Protein AF-A0A8B9VP20-F1 (afdb_monomer_lite)

Sequence (147 aa):
MALFEQMRANVGKLLRGIDRYRRGGANLAVLKLYQFNPAFFQTGVTAQILLKALTNLPHTDFTLCKCMIDQAHQEERPIRQILYLGELLETCHFQAFWQALDENMELLDGIAGFEDSVRKFICHVVGITYQHIDRWLLAEMLGDLSG

Organism: NCBI:txid75864

Secondary structure (DSSP, 8-state):
-HHHHHHHHHHHHHHHHHTT---THHHHHHHHHHHH-GGG--HHHHHHHHHHHHTTTTSTHHHHHHHTS-HHHHSSTTHHHHHHHHHHHHTT-HHHHHHHHHHTGGGGTT-TTHHHHHHHHHHHHHHHH-SS--HHHHHHHTT----

pLDDT: mean 75.6, std 15.04, range [38.0, 91.19]

InterPro domains:
  IPR000717 Proteasome component (PCI) domain [PS50250] (22-147)
  IPR009374 Eukaryotic translation initiation factor 3 subunit K [PTHR13022] (26-146)
  IPR016020 Translation initiation factor 3, subunit 12, N-terminal, eukaryotic [G3DSA:1.25.40.250] (23-101)
  IPR016024 Armadillo-type fold [SSF48371] (3-110)
  IPR033464 CSN8/PSMD8/EIF3K [PF10075] (43-143)
  IPR036388 Winged helix-like DNA-binding domain superfamily [G3DSA:1.10.10.10] (103-147)
  IPR036390 Winged helix DNA-binding domain superfamily [SSF46785] (113-145)

Foldseek 3Di:
DVVVVVVVVVVVVVVVCVVVPPDLPSLLVVLQVCLVPVVPDDLLSLLVSLLVVLLVPPDPSNVSSVVSDDPVSCPDPPNVLSNVLSVCLVVLVQLVSLVSCVVVVVSCVPPPCSLVSSLVNNCVVCVVVDPDDDPQVNCSSSNNPPD

Structure (mmCIF, N/CA/C/O backbone):
data_AF-A0A8B9VP20-F1
#
_entry.id   AF-A0A8B9VP20-F1
#
loop_
_atom_site.group_PDB
_atom_site.id
_atom_site.type_symbol
_atom_site.label_atom_id
_atom_site.label_alt_id
_atom_site.label_comp_id
_atom_site.label_asym_id
_atom_site.label_entity_id
_atom_site.label_seq_id
_atom_site.pdbx_PDB_ins_code
_atom_site.Cartn_x
_atom_site.Cartn_y
_atom_site.Cartn_z
_atom_site.occupancy
_atom_site.B_iso_or_equiv
_atom_site.auth_seq_id
_atom_site.auth_comp_id
_atom_site.auth_asym_id
_atom_site.auth_atom_id
_atom_site.pdbx_PDB_model_num
ATOM 1 N N . MET A 1 1 ? 19.353 -12.431 -26.283 1.00 45.34 1 MET A N 1
ATOM 2 C CA . MET A 1 1 ? 17.881 -12.339 -26.426 1.00 45.34 1 MET A CA 1
ATOM 3 C C . MET A 1 1 ? 17.133 -13.519 -25.792 1.00 45.34 1 MET A C 1
ATOM 5 O O . MET A 1 1 ? 16.202 -13.255 -25.050 1.00 45.34 1 MET A O 1
ATOM 9 N N . ALA A 1 2 ? 17.561 -14.781 -25.950 1.00 44.16 2 ALA A N 1
ATOM 10 C CA . ALA A 1 2 ? 16.848 -15.943 -25.380 1.00 44.16 2 ALA A CA 1
ATOM 11 C C . ALA A 1 2 ? 16.753 -15.981 -23.834 1.00 44.16 2 ALA A C 1
ATOM 13 O O . ALA A 1 2 ? 15.694 -16.267 -23.288 1.00 44.16 2 ALA A O 1
ATOM 14 N N . LEU A 1 3 ? 17.820 -15.622 -23.106 1.00 46.34 3 LEU A N 1
ATOM 15 C CA . LEU A 1 3 ? 17.821 -15.615 -21.629 1.00 46.34 3 LEU A CA 1
ATOM 16 C C . LEU A 1 3 ? 16.833 -14.590 -21.028 1.00 46.34 3 LEU A C 1
ATOM 18 O O . LEU A 1 3 ? 16.297 -14.796 -19.943 1.00 46.34 3 LEU A O 1
ATOM 22 N N . PHE A 1 4 ? 16.574 -13.501 -21.755 1.00 48.25 4 PHE A N 1
ATOM 23 C CA . PHE A 1 4 ? 15.702 -12.397 -21.352 1.00 48.25 4 PHE A CA 1
ATOM 24 C C . PHE A 1 4 ? 14.218 -12.771 -21.445 1.00 48.25 4 PHE A C 1
ATOM 26 O O . PHE A 1 4 ? 13.467 -12.548 -20.496 1.00 48.25 4 PHE A O 1
ATOM 33 N N . GLU A 1 5 ? 13.802 -13.418 -22.537 1.00 47.78 5 GLU A N 1
ATOM 34 C CA . GLU A 1 5 ? 12.459 -14.000 -22.624 1.00 47.78 5 GLU A CA 1
ATOM 35 C C . GLU A 1 5 ? 12.287 -15.147 -21.634 1.00 47.78 5 GLU A C 1
ATOM 37 O O . GLU A 1 5 ? 11.228 -15.259 -21.025 1.00 47.78 5 GLU A O 1
ATOM 42 N N . GLN A 1 6 ? 13.339 -15.936 -21.387 1.00 48.22 6 GLN A N 1
ATOM 43 C CA . GLN A 1 6 ? 13.322 -16.980 -20.365 1.00 48.22 6 GLN A CA 1
ATOM 44 C C . GLN A 1 6 ? 13.105 -16.391 -18.964 1.00 48.22 6 GLN A C 1
ATOM 46 O O . GLN A 1 6 ? 12.278 -16.904 -18.220 1.00 48.22 6 GLN A O 1
ATOM 51 N N . MET A 1 7 ? 13.798 -15.304 -18.601 1.00 49.09 7 MET A N 1
ATOM 52 C CA . MET A 1 7 ? 13.618 -14.620 -17.315 1.00 49.09 7 MET A CA 1
ATOM 53 C C . MET A 1 7 ? 12.253 -13.949 -17.211 1.00 49.09 7 MET A C 1
ATOM 55 O O . MET A 1 7 ? 11.595 -14.117 -16.195 1.00 49.09 7 MET A O 1
ATOM 59 N N . ARG A 1 8 ? 11.773 -13.261 -18.252 1.00 53.16 8 ARG A N 1
ATOM 60 C CA . ARG A 1 8 ? 10.430 -12.658 -18.262 1.00 53.16 8 ARG A CA 1
ATOM 61 C C . ARG A 1 8 ? 9.331 -13.719 -18.193 1.00 53.16 8 ARG A C 1
ATOM 63 O O . ARG A 1 8 ? 8.368 -13.555 -17.449 1.00 53.16 8 ARG A O 1
ATOM 70 N N . ALA A 1 9 ? 9.485 -14.828 -18.913 1.00 52.34 9 ALA A N 1
ATOM 71 C CA . ALA A 1 9 ? 8.580 -15.969 -18.852 1.00 52.34 9 ALA A CA 1
ATOM 72 C C . ALA A 1 9 ? 8.663 -16.677 -17.496 1.00 52.34 9 ALA A C 1
ATOM 74 O O . ALA A 1 9 ? 7.633 -17.107 -16.986 1.00 52.34 9 ALA A O 1
ATOM 75 N N . ASN A 1 10 ? 9.848 -16.756 -16.887 1.00 48.91 10 ASN A N 1
ATOM 76 C CA . ASN A 1 10 ? 10.036 -17.326 -15.558 1.00 48.91 10 ASN A CA 1
ATOM 77 C C . ASN A 1 10 ? 9.475 -16.416 -14.472 1.00 48.91 10 ASN A C 1
ATOM 79 O O . ASN A 1 10 ? 8.809 -16.941 -13.602 1.00 48.91 10 ASN A O 1
ATOM 83 N N . VAL A 1 11 ? 9.644 -15.093 -14.547 1.00 56.34 11 VAL A N 1
ATOM 84 C CA . VAL A 1 11 ? 9.025 -14.111 -13.640 1.00 56.34 11 VAL A CA 1
ATOM 85 C C . VAL A 1 11 ? 7.512 -14.110 -13.828 1.00 56.34 11 VAL A C 1
ATOM 87 O O . VAL A 1 11 ? 6.792 -14.195 -12.849 1.00 56.34 11 VAL A O 1
ATOM 90 N N . GLY A 1 12 ? 7.003 -14.138 -15.061 1.00 51.50 12 GLY A N 1
ATOM 91 C CA . GLY A 1 12 ? 5.567 -14.264 -15.333 1.00 51.50 12 GLY A CA 1
ATOM 92 C C . GLY A 1 12 ? 4.975 -15.621 -14.925 1.00 51.50 12 GLY A C 1
ATOM 93 O O . GLY A 1 12 ? 3.792 -15.703 -14.602 1.00 51.50 12 GLY A O 1
ATOM 94 N N . LYS A 1 13 ? 5.770 -16.700 -14.923 1.00 51.72 13 LYS A N 1
ATOM 95 C CA . LYS A 1 13 ? 5.408 -18.008 -14.344 1.00 51.72 13 LYS A CA 1
ATOM 96 C C . LYS A 1 13 ? 5.554 -18.021 -12.824 1.00 51.72 13 LYS A C 1
ATOM 98 O O . LYS A 1 13 ? 4.768 -18.697 -12.174 1.00 51.72 13 LYS A O 1
ATOM 103 N N . LEU A 1 14 ? 6.502 -17.269 -12.264 1.00 49.09 14 LEU A N 1
ATOM 104 C CA . LEU A 1 14 ? 6.671 -17.075 -10.827 1.00 49.09 14 LEU A CA 1
ATOM 105 C C . LEU A 1 14 ? 5.472 -16.297 -10.304 1.00 49.09 14 LEU A C 1
ATOM 107 O O . LEU A 1 14 ? 4.791 -16.809 -9.444 1.00 49.09 14 LEU A O 1
ATOM 111 N N . LEU A 1 15 ? 5.127 -15.150 -10.892 1.00 50.66 15 LEU A N 1
ATOM 112 C CA . LEU A 1 15 ? 3.960 -14.332 -10.546 1.00 50.66 15 LEU A CA 1
ATOM 113 C C . LEU A 1 15 ? 2.653 -15.133 -10.654 1.00 50.66 15 LEU A C 1
ATOM 115 O O . LEU A 1 15 ? 1.888 -15.166 -9.695 1.00 50.66 15 LEU A O 1
ATOM 119 N N . ARG A 1 16 ? 2.455 -15.889 -11.747 1.00 47.97 16 ARG A N 1
ATOM 120 C CA . ARG A 1 16 ? 1.307 -16.812 -11.889 1.00 47.97 16 ARG A CA 1
ATOM 121 C C . ARG A 1 16 ? 1.351 -18.016 -10.938 1.00 47.97 16 ARG A C 1
ATOM 123 O O . ARG A 1 16 ? 0.317 -18.588 -10.615 1.00 47.97 16 ARG A O 1
ATOM 130 N N . GLY A 1 17 ? 2.535 -18.425 -10.489 1.00 43.00 17 GLY A N 1
ATOM 131 C CA . GLY A 1 17 ? 2.728 -19.449 -9.460 1.00 43.00 17 GLY A CA 1
ATOM 132 C C . GLY A 1 17 ? 2.588 -18.911 -8.031 1.00 43.00 17 GLY A C 1
ATOM 133 O O . GLY A 1 17 ? 2.222 -19.661 -7.131 1.00 43.00 17 GLY A O 1
ATOM 134 N N . ILE A 1 18 ? 2.825 -17.615 -7.822 1.00 43.09 18 ILE A N 1
ATOM 135 C CA . ILE A 1 18 ? 2.790 -16.902 -6.538 1.00 43.09 18 ILE A CA 1
ATOM 136 C C . ILE A 1 18 ? 1.346 -16.653 -6.088 1.00 43.09 18 ILE A C 1
ATOM 138 O O . ILE A 1 18 ? 1.112 -16.555 -4.886 1.00 43.09 18 ILE A O 1
ATOM 142 N N . ASP A 1 19 ? 0.356 -16.682 -6.985 1.00 44.88 19 ASP A N 1
ATOM 143 C CA . ASP A 1 19 ? -1.054 -16.830 -6.577 1.00 44.88 19 ASP A CA 1
ATOM 144 C C . ASP A 1 19 ? -1.325 -18.138 -5.820 1.00 44.88 19 ASP A C 1
ATOM 146 O O . ASP A 1 19 ? -2.309 -18.236 -5.093 1.00 44.88 19 ASP A O 1
ATOM 150 N N . ARG A 1 20 ? -0.418 -19.124 -5.900 1.00 43.44 20 ARG A N 1
ATOM 151 C CA . ARG A 1 20 ? -0.477 -20.358 -5.102 1.00 43.44 20 ARG A CA 1
ATOM 152 C C . ARG A 1 20 ? 0.510 -20.417 -3.937 1.00 43.44 20 ARG A C 1
ATOM 154 O O . ARG A 1 20 ? 0.402 -21.331 -3.124 1.00 43.44 20 ARG A O 1
ATOM 161 N N . TYR A 1 21 ? 1.452 -19.479 -3.809 1.00 38.00 21 TYR A N 1
ATOM 162 C CA . TYR A 1 21 ? 2.424 -19.512 -2.713 1.00 38.00 21 TYR A CA 1
ATOM 163 C C . TYR A 1 21 ? 2.795 -18.114 -2.212 1.00 38.00 21 TYR A C 1
ATOM 165 O O . TYR A 1 21 ? 3.703 -17.442 -2.696 1.00 38.00 21 TYR A O 1
ATOM 173 N N . ARG A 1 22 ? 2.070 -17.730 -1.164 1.00 46.34 22 ARG A N 1
ATOM 174 C CA . ARG A 1 22 ? 2.300 -16.651 -0.200 1.00 46.34 22 ARG A CA 1
ATOM 175 C C . ARG A 1 22 ? 3.713 -16.714 0.416 1.00 46.34 22 ARG A C 1
ATOM 177 O O . ARG A 1 22 ? 3.867 -17.132 1.559 1.00 46.34 22 ARG A O 1
ATOM 184 N N . ARG A 1 23 ? 4.777 -16.351 -0.309 1.00 47.53 23 ARG A N 1
ATOM 185 C CA . ARG A 1 23 ? 6.100 -16.084 0.300 1.00 47.53 23 ARG A CA 1
ATOM 186 C C . ARG A 1 23 ? 6.759 -14.853 -0.315 1.00 47.53 23 ARG A C 1
ATOM 188 O O . ARG A 1 23 ? 7.239 -14.904 -1.444 1.00 47.53 23 ARG A O 1
ATOM 195 N N . GLY A 1 24 ? 6.869 -13.790 0.486 1.00 51.22 24 GLY A N 1
ATOM 196 C CA . GLY A 1 24 ? 7.507 -12.509 0.146 1.00 51.22 24 GLY A CA 1
ATOM 197 C C . GLY A 1 24 ? 8.963 -12.593 -0.343 1.00 51.22 24 GLY A C 1
ATOM 198 O O . GLY A 1 24 ? 9.457 -11.653 -0.959 1.00 51.22 24 GLY A O 1
ATOM 199 N N . GLY A 1 25 ? 9.644 -13.736 -0.185 1.00 54.94 25 GLY A N 1
ATOM 200 C CA . GLY A 1 25 ? 11.022 -13.926 -0.656 1.00 54.94 25 GLY A CA 1
ATOM 201 C C . GLY A 1 25 ? 11.206 -13.827 -2.178 1.00 54.94 25 GLY A C 1
ATOM 202 O O . GLY A 1 25 ? 12.251 -13.369 -2.634 1.00 54.94 25 GLY A O 1
ATOM 203 N N . ALA A 1 26 ? 10.199 -14.203 -2.974 1.00 62.03 26 ALA A N 1
ATOM 204 C CA . ALA A 1 26 ? 10.276 -14.098 -4.435 1.00 62.03 26 ALA A CA 1
ATOM 205 C C . ALA A 1 26 ? 10.193 -12.639 -4.918 1.00 62.03 26 ALA A C 1
ATOM 207 O O . ALA A 1 26 ? 10.918 -12.241 -5.828 1.00 62.03 26 ALA A O 1
ATOM 208 N N . ASN A 1 27 ? 9.361 -11.832 -4.261 1.00 68.06 27 ASN A N 1
ATOM 209 C CA . ASN A 1 27 ? 9.164 -10.422 -4.589 1.00 68.06 27 ASN A CA 1
ATOM 210 C C . ASN A 1 27 ? 10.426 -9.597 -4.295 1.00 68.06 27 ASN A C 1
ATOM 212 O O . ASN A 1 27 ? 10.868 -8.806 -5.126 1.00 68.06 27 ASN A O 1
ATOM 216 N N . LEU A 1 28 ? 11.066 -9.857 -3.151 1.00 67.88 28 LEU A N 1
ATOM 217 C CA . LEU A 1 28 ? 12.323 -9.207 -2.774 1.00 67.88 28 LEU A CA 1
ATOM 218 C C . LEU A 1 28 ? 13.479 -9.565 -3.719 1.00 67.88 28 LEU A C 1
ATOM 220 O O . LEU A 1 28 ? 14.340 -8.726 -3.977 1.00 67.88 28 LEU A O 1
ATOM 224 N N . ALA A 1 29 ? 13.505 -10.785 -4.265 1.00 70.00 29 ALA A N 1
ATOM 225 C CA . ALA A 1 29 ? 14.516 -11.182 -5.244 1.00 70.00 29 ALA A CA 1
ATOM 226 C C . ALA A 1 29 ? 14.384 -10.401 -6.563 1.00 70.00 29 ALA A C 1
ATOM 228 O O . ALA A 1 29 ? 15.397 -10.006 -7.139 1.00 70.00 29 ALA A O 1
ATOM 229 N N . VAL A 1 30 ? 13.153 -10.134 -7.015 1.00 72.19 30 VAL A N 1
ATOM 230 C CA . VAL A 1 30 ? 12.894 -9.318 -8.215 1.00 72.19 30 VAL A CA 1
ATOM 231 C C . VAL A 1 30 ? 13.347 -7.873 -8.000 1.00 72.19 30 VAL A C 1
ATOM 233 O O . VAL A 1 30 ? 14.074 -7.339 -8.833 1.00 72.19 30 VAL A O 1
ATOM 236 N N . LEU A 1 31 ? 13.008 -7.268 -6.857 1.00 74.00 31 LEU A N 1
ATOM 237 C CA . LEU A 1 31 ? 13.448 -5.904 -6.536 1.00 74.00 31 LEU A CA 1
ATOM 238 C C . LEU A 1 31 ? 14.977 -5.808 -6.412 1.00 74.00 31 LEU A C 1
ATOM 240 O O . LEU A 1 31 ? 15.578 -4.886 -6.956 1.00 74.00 31 LEU A O 1
ATOM 244 N N . LYS A 1 32 ? 15.631 -6.806 -5.797 1.00 74.38 32 LYS A N 1
ATOM 245 C CA . LYS A 1 32 ? 17.102 -6.900 -5.777 1.00 74.38 32 LYS A CA 1
ATOM 246 C C . LYS A 1 32 ? 17.699 -6.954 -7.181 1.00 74.38 32 LYS A C 1
ATOM 248 O O . LYS A 1 32 ? 18.692 -6.286 -7.443 1.00 74.38 32 LYS A O 1
ATOM 253 N N . LEU A 1 33 ? 17.114 -7.730 -8.092 1.00 74.44 33 LEU A N 1
ATOM 254 C CA . LEU A 1 33 ? 17.595 -7.810 -9.475 1.00 74.44 33 LEU A CA 1
ATOM 255 C C . LEU A 1 33 ? 17.501 -6.465 -10.200 1.00 74.44 33 LEU A C 1
ATOM 257 O O . LEU A 1 33 ? 18.429 -6.123 -10.937 1.00 74.44 33 LEU A O 1
ATOM 261 N N . TYR A 1 34 ? 16.425 -5.709 -9.969 1.00 79.31 34 TYR A N 1
ATOM 262 C CA . TYR A 1 34 ? 16.271 -4.361 -10.512 1.00 79.31 34 TYR A CA 1
ATOM 263 C C . TYR A 1 34 ? 17.277 -3.374 -9.921 1.00 79.31 34 TYR A C 1
ATOM 265 O O . TYR A 1 34 ? 17.830 -2.578 -10.672 1.00 79.31 34 TYR A O 1
ATOM 273 N N . GLN A 1 35 ? 17.599 -3.493 -8.631 1.00 72.38 35 GLN A N 1
ATOM 274 C CA . GLN A 1 35 ? 18.642 -2.681 -8.001 1.00 72.38 35 GLN A CA 1
ATOM 275 C C . GLN A 1 35 ? 20.026 -2.921 -8.630 1.00 72.38 35 GLN A C 1
ATOM 277 O O . GLN A 1 35 ? 20.785 -1.982 -8.843 1.00 72.38 35 GLN A O 1
ATOM 282 N N . PHE A 1 36 ? 20.357 -4.171 -8.978 1.00 75.06 36 PHE A N 1
ATOM 283 C CA . PHE A 1 36 ? 21.609 -4.475 -9.684 1.00 75.06 36 PHE A CA 1
ATOM 284 C C . PHE A 1 36 ? 21.578 -4.095 -11.169 1.00 75.06 36 PHE A C 1
ATOM 286 O O . PHE A 1 36 ? 22.636 -3.904 -11.767 1.00 75.06 36 PHE A O 1
ATOM 293 N N . ASN A 1 37 ? 20.394 -4.028 -11.785 1.00 76.56 37 ASN A N 1
ATOM 294 C CA . ASN A 1 37 ? 20.249 -3.782 -13.216 1.00 76.56 37 ASN A CA 1
ATOM 295 C C . ASN A 1 37 ? 19.087 -2.805 -13.500 1.00 76.56 37 ASN A C 1
ATOM 297 O O . ASN A 1 37 ? 18.008 -3.239 -13.924 1.00 76.56 37 ASN A O 1
ATOM 301 N N . PRO A 1 38 ? 19.304 -1.485 -13.340 1.00 74.19 38 PRO A N 1
ATOM 302 C CA . PRO A 1 38 ? 18.250 -0.476 -13.485 1.00 74.19 38 PRO A CA 1
ATOM 303 C C . PRO A 1 38 ? 17.628 -0.438 -14.890 1.00 74.19 38 PRO A C 1
ATOM 305 O O . PRO A 1 38 ? 16.451 -0.134 -15.037 1.00 74.19 38 PRO A O 1
ATOM 308 N N . ALA A 1 39 ? 18.362 -0.856 -15.929 1.00 77.50 39 ALA A N 1
ATOM 309 C CA . ALA A 1 39 ? 17.844 -0.961 -17.299 1.00 77.50 39 ALA A CA 1
ATOM 310 C C . ALA A 1 39 ? 16.675 -1.958 -17.466 1.00 77.50 39 ALA A C 1
ATOM 312 O O . ALA A 1 39 ? 15.996 -1.943 -18.491 1.00 77.50 39 ALA A O 1
ATOM 313 N N . PHE A 1 40 ? 16.450 -2.843 -16.490 1.00 74.38 40 PHE A N 1
ATOM 314 C CA . PHE A 1 40 ? 15.370 -3.834 -16.512 1.00 74.38 40 PHE A CA 1
ATOM 315 C C . PHE A 1 40 ? 14.225 -3.492 -15.560 1.00 74.38 40 PHE A C 1
ATOM 317 O O . PHE A 1 40 ? 13.314 -4.312 -15.419 1.00 74.38 40 PHE A O 1
ATOM 324 N N . PHE A 1 41 ? 14.268 -2.325 -14.910 1.00 79.12 41 PHE A N 1
ATOM 325 C CA . PHE A 1 41 ? 13.224 -1.891 -13.993 1.00 79.12 41 PHE A CA 1
ATOM 326 C C . PHE A 1 41 ? 11.874 -1.844 -14.717 1.00 79.12 41 PHE A C 1
ATOM 328 O O . PHE A 1 41 ? 11.728 -1.210 -15.761 1.00 79.12 41 PHE A O 1
ATOM 335 N N . GLN A 1 42 ? 10.884 -2.557 -14.177 1.00 80.06 42 GLN A N 1
ATOM 336 C CA . GLN A 1 42 ? 9.526 -2.552 -14.712 1.00 80.06 42 GLN A CA 1
ATOM 337 C C . GLN A 1 42 ? 8.573 -1.983 -13.678 1.00 80.06 42 GLN A C 1
ATOM 339 O O . GLN A 1 42 ? 8.187 -2.667 -12.729 1.00 80.06 42 GLN A O 1
ATOM 344 N N . THR A 1 43 ? 8.133 -0.753 -13.921 1.00 82.88 43 THR A N 1
ATOM 345 C CA . THR A 1 43 ? 7.226 -0.017 -13.039 1.00 82.88 43 THR A CA 1
ATOM 346 C C . THR A 1 43 ? 5.944 -0.803 -12.752 1.00 82.88 43 THR A C 1
ATOM 348 O O . THR A 1 43 ? 5.538 -0.907 -11.599 1.00 82.88 43 THR A O 1
ATOM 351 N N . GLY A 1 44 ? 5.354 -1.458 -13.761 1.00 80.38 44 GLY A N 1
ATOM 352 C CA . GLY A 1 44 ? 4.144 -2.273 -13.580 1.00 80.38 44 GLY A CA 1
ATOM 353 C C . GLY A 1 44 ? 4.344 -3.505 -12.685 1.00 80.38 44 GLY A C 1
ATOM 354 O O . GLY A 1 44 ? 3.483 -3.820 -11.868 1.00 80.38 44 GLY A O 1
ATOM 355 N N . VAL A 1 45 ? 5.495 -4.180 -12.779 1.00 80.25 45 VAL A N 1
ATOM 356 C CA . VAL A 1 45 ? 5.803 -5.343 -11.924 1.00 80.25 45 VAL A CA 1
ATOM 357 C C . VAL A 1 45 ? 6.077 -4.891 -10.491 1.00 80.25 45 VAL A C 1
ATOM 359 O O . VAL A 1 45 ? 5.564 -5.491 -9.548 1.00 80.25 45 VAL A O 1
ATOM 362 N N . THR A 1 46 ? 6.839 -3.809 -10.321 1.00 83.56 46 THR A N 1
ATOM 363 C CA . THR A 1 46 ? 7.107 -3.202 -9.010 1.00 83.56 46 THR A CA 1
ATOM 364 C C . THR A 1 46 ? 5.813 -2.757 -8.327 1.00 83.56 46 THR A C 1
ATOM 366 O O . THR A 1 46 ? 5.620 -3.042 -7.147 1.00 83.56 46 THR A O 1
ATOM 369 N N . ALA A 1 47 ? 4.890 -2.143 -9.071 1.00 83.94 47 ALA A N 1
ATOM 370 C CA . ALA A 1 47 ? 3.570 -1.758 -8.579 1.00 83.94 47 ALA A CA 1
ATOM 371 C C . ALA A 1 47 ? 2.776 -2.964 -8.045 1.00 83.94 47 ALA A C 1
ATOM 373 O O . ALA A 1 47 ? 2.312 -2.945 -6.905 1.00 83.94 47 ALA A O 1
ATOM 374 N N . GLN A 1 48 ? 2.698 -4.054 -8.816 1.00 80.19 48 GLN A N 1
ATOM 375 C CA . GLN A 1 48 ? 2.026 -5.284 -8.379 1.00 80.19 48 GLN A CA 1
ATOM 376 C C . GLN A 1 48 ? 2.682 -5.906 -7.142 1.00 80.19 48 GLN A C 1
ATOM 378 O O . GLN A 1 48 ? 1.987 -6.383 -6.244 1.00 80.19 48 GLN A O 1
ATOM 383 N N . ILE A 1 49 ? 4.017 -5.893 -7.070 1.00 81.12 49 ILE A N 1
ATOM 384 C CA . ILE A 1 49 ? 4.759 -6.378 -5.902 1.00 81.12 49 ILE A CA 1
ATOM 385 C C . ILE A 1 49 ? 4.408 -5.558 -4.657 1.00 81.12 49 ILE A C 1
ATOM 387 O O . ILE A 1 49 ? 4.123 -6.150 -3.614 1.00 81.12 49 ILE A O 1
ATOM 391 N N . LEU A 1 50 ? 4.406 -4.227 -4.762 1.00 83.75 50 LEU A N 1
ATOM 392 C CA . LEU A 1 50 ? 4.088 -3.328 -3.652 1.00 83.75 50 LEU A CA 1
ATOM 393 C C . LEU A 1 50 ? 2.647 -3.509 -3.173 1.00 83.75 50 LEU A C 1
ATOM 395 O O . LEU A 1 50 ? 2.420 -3.675 -1.978 1.00 83.75 50 LEU A O 1
ATOM 399 N N . LEU A 1 51 ? 1.684 -3.561 -4.093 1.00 83.19 51 LEU A N 1
ATOM 400 C CA . LEU A 1 51 ? 0.284 -3.806 -3.748 1.00 83.19 51 LEU A CA 1
ATOM 401 C C . LEU A 1 51 ? 0.103 -5.172 -3.076 1.00 83.19 51 LEU A C 1
ATOM 403 O O . LEU A 1 51 ? -0.584 -5.284 -2.063 1.00 83.19 51 LEU A O 1
ATOM 407 N N . LYS A 1 52 ? 0.778 -6.215 -3.572 1.00 79.25 52 LYS A N 1
ATOM 408 C CA . LYS A 1 52 ? 0.746 -7.541 -2.941 1.00 79.25 52 LYS A CA 1
ATOM 409 C C . LYS A 1 52 ? 1.405 -7.529 -1.559 1.00 79.25 52 LYS A C 1
ATOM 411 O O . LYS A 1 52 ? 0.925 -8.216 -0.661 1.00 79.25 52 LYS A O 1
ATOM 416 N N . ALA A 1 53 ? 2.452 -6.730 -1.353 1.00 81.12 53 ALA A N 1
ATOM 417 C CA . ALA A 1 53 ? 3.044 -6.526 -0.033 1.00 81.12 53 ALA A CA 1
ATOM 418 C C . ALA A 1 53 ? 2.068 -5.824 0.931 1.00 81.12 53 ALA A C 1
ATOM 420 O O . ALA A 1 53 ? 1.955 -6.258 2.076 1.00 81.12 53 ALA A O 1
ATOM 421 N N . LEU A 1 54 ? 1.296 -4.836 0.459 1.00 80.75 54 LEU A N 1
ATOM 422 C CA . LEU A 1 54 ? 0.247 -4.179 1.255 1.00 80.75 54 LEU A CA 1
ATOM 423 C C . LEU A 1 54 ? -0.840 -5.152 1.718 1.00 80.75 54 LEU A C 1
ATOM 425 O O . LEU A 1 54 ? -1.264 -5.093 2.869 1.00 80.75 54 LEU A O 1
ATOM 429 N N . THR A 1 55 ? -1.234 -6.117 0.879 1.00 78.69 55 THR A N 1
ATOM 430 C CA . THR A 1 55 ? -2.203 -7.154 1.295 1.00 78.69 55 THR A CA 1
ATOM 431 C C . THR A 1 55 ? -1.682 -8.096 2.383 1.00 78.69 55 THR A C 1
ATOM 433 O O . THR A 1 55 ? -2.463 -8.840 2.972 1.00 78.69 55 THR A O 1
ATOM 436 N N . ASN A 1 56 ? -0.373 -8.095 2.650 1.00 72.81 56 ASN A N 1
ATOM 437 C CA . ASN A 1 56 ? 0.262 -8.978 3.625 1.00 72.81 56 ASN A CA 1
ATOM 438 C C . ASN A 1 56 ? 0.651 -8.251 4.928 1.00 72.81 56 ASN A C 1
ATOM 440 O O . ASN A 1 56 ? 1.391 -8.810 5.739 1.00 72.81 56 ASN A O 1
ATOM 444 N N . LEU A 1 57 ? 0.158 -7.026 5.153 1.00 64.44 57 LEU A N 1
ATOM 445 C CA . LEU A 1 57 ? 0.272 -6.349 6.449 1.00 64.44 57 LEU A CA 1
ATOM 446 C C . LEU A 1 57 ? -0.343 -7.214 7.570 1.00 64.44 57 LEU A C 1
ATOM 448 O O . LEU A 1 57 ? -1.325 -7.923 7.327 1.00 64.44 57 LEU A O 1
ATOM 452 N N . PRO A 1 58 ? 0.217 -7.207 8.797 1.00 58.16 58 PRO A N 1
ATOM 453 C CA . PRO A 1 58 ? 1.223 -6.288 9.356 1.00 58.16 58 PRO A CA 1
ATOM 454 C C . PRO A 1 58 ? 2.695 -6.672 9.097 1.00 58.16 58 PRO A C 1
ATOM 456 O O . PRO A 1 58 ? 3.590 -6.148 9.759 1.00 58.16 58 PRO A O 1
ATOM 459 N N . HIS A 1 59 ? 2.988 -7.623 8.205 1.00 62.25 59 HIS A N 1
ATOM 460 C CA . HIS A 1 59 ? 4.372 -8.054 7.986 1.00 62.25 59 HIS A CA 1
ATOM 461 C C . HIS A 1 59 ? 5.242 -6.934 7.378 1.00 62.25 59 HIS A C 1
ATOM 463 O O . HIS A 1 59 ? 4.799 -6.186 6.510 1.00 62.25 59 HIS A O 1
ATOM 469 N N . THR A 1 60 ? 6.513 -6.860 7.793 1.00 60.03 60 THR A N 1
ATOM 470 C CA . THR A 1 60 ? 7.522 -5.842 7.411 1.00 60.03 60 THR A CA 1
ATOM 471 C C . THR A 1 60 ? 7.950 -5.865 5.936 1.00 60.03 60 THR A C 1
ATOM 473 O O . THR A 1 60 ? 8.874 -5.154 5.535 1.00 60.03 60 THR A O 1
ATOM 476 N N . ASP A 1 61 ? 7.284 -6.665 5.105 1.00 69.06 61 ASP A N 1
ATOM 477 C CA . ASP A 1 61 ? 7.607 -6.829 3.691 1.00 69.06 61 ASP A CA 1
ATOM 478 C C . ASP A 1 61 ? 7.443 -5.510 2.914 1.00 69.06 61 ASP A C 1
ATOM 480 O O . ASP A 1 61 ? 8.217 -5.251 1.992 1.00 69.06 61 ASP A O 1
ATOM 484 N N . PHE A 1 62 ? 6.491 -4.648 3.298 1.00 77.25 62 PHE A N 1
ATOM 485 C CA . PHE A 1 62 ? 6.234 -3.383 2.599 1.00 77.25 62 PHE A CA 1
ATOM 486 C C . PHE A 1 62 ? 7.370 -2.363 2.768 1.00 77.25 62 PHE A C 1
ATOM 488 O O . PHE A 1 62 ? 7.907 -1.869 1.774 1.00 77.25 62 PHE A O 1
ATOM 495 N N . THR A 1 63 ? 7.807 -2.110 4.006 1.00 79.56 63 THR A N 1
ATOM 496 C CA . THR A 1 63 ? 8.923 -1.195 4.294 1.00 79.56 63 THR A CA 1
ATOM 497 C C . THR A 1 63 ? 10.212 -1.661 3.614 1.00 79.56 63 THR A C 1
ATOM 499 O O . THR A 1 63 ? 10.935 -0.856 3.028 1.00 79.56 63 THR A O 1
ATOM 502 N N . LEU A 1 64 ? 10.476 -2.974 3.615 1.00 77.38 64 LEU A N 1
ATOM 503 C CA . LEU A 1 64 ? 11.622 -3.543 2.906 1.00 77.38 64 LEU A CA 1
ATOM 504 C C . LEU A 1 64 ? 11.519 -3.312 1.397 1.00 77.38 64 LEU A C 1
ATOM 506 O O . LEU A 1 64 ? 12.494 -2.880 0.791 1.00 77.38 64 LEU A O 1
ATOM 510 N N . CYS A 1 65 ? 10.353 -3.541 0.785 1.00 79.12 65 CYS A N 1
ATOM 511 C CA . CYS A 1 65 ? 10.158 -3.273 -0.641 1.00 79.12 65 CYS A CA 1
ATOM 512 C C . CYS A 1 65 ? 10.397 -1.795 -0.981 1.00 79.12 65 CYS A C 1
ATOM 514 O O . CYS A 1 65 ? 11.077 -1.517 -1.967 1.00 79.12 65 CYS A O 1
ATOM 516 N N . LYS A 1 66 ? 9.920 -0.859 -0.147 1.00 81.94 66 LYS A N 1
ATOM 517 C CA . LYS A 1 66 ? 10.176 0.583 -0.304 1.00 81.94 66 LYS A CA 1
ATOM 518 C C . LYS A 1 66 ? 11.676 0.890 -0.299 1.00 81.94 66 LYS A C 1
ATOM 520 O O . LYS A 1 66 ? 12.157 1.567 -1.199 1.00 81.94 66 LYS A O 1
ATOM 525 N N . CYS A 1 67 ? 12.436 0.341 0.649 1.00 82.56 67 CYS A N 1
ATOM 526 C CA . CYS A 1 67 ? 13.886 0.560 0.730 1.00 82.56 67 CYS A CA 1
ATOM 527 C C . CYS A 1 67 ? 14.688 -0.060 -0.428 1.00 82.56 67 CYS A C 1
ATOM 529 O O . CYS A 1 67 ? 15.826 0.340 -0.658 1.00 82.56 67 CYS A O 1
ATOM 531 N N . MET A 1 68 ? 14.127 -1.039 -1.141 1.00 79.12 68 MET A N 1
ATOM 532 C CA . MET A 1 68 ? 14.776 -1.683 -2.288 1.00 79.12 68 MET A CA 1
ATOM 533 C C . MET A 1 68 ? 14.577 -0.923 -3.610 1.00 79.12 68 MET A C 1
ATOM 535 O O . MET A 1 68 ? 15.199 -1.283 -4.607 1.00 79.12 68 MET A O 1
ATOM 539 N N . ILE A 1 69 ? 13.700 0.085 -3.637 1.00 83.56 69 ILE A N 1
ATOM 540 C CA . ILE A 1 69 ? 13.398 0.897 -4.821 1.00 83.56 69 ILE A CA 1
ATOM 541 C C . ILE A 1 69 ? 14.152 2.223 -4.705 1.00 83.56 69 ILE A C 1
ATOM 543 O O . ILE A 1 69 ? 14.043 2.905 -3.686 1.00 83.56 69 ILE A O 1
ATOM 547 N N . ASP A 1 70 ? 14.876 2.615 -5.753 1.00 84.56 70 ASP A N 1
ATOM 548 C CA . ASP A 1 70 ? 15.572 3.904 -5.780 1.00 84.56 70 ASP A CA 1
ATOM 549 C C . ASP A 1 70 ? 14.593 5.078 -5.720 1.00 84.56 70 ASP A C 1
ATOM 551 O O . ASP A 1 70 ? 13.514 5.036 -6.311 1.00 84.56 70 ASP A O 1
ATOM 555 N N . GLN A 1 71 ? 15.005 6.168 -5.073 1.00 83.06 71 GLN A N 1
ATOM 556 C CA . GLN A 1 71 ? 14.158 7.343 -4.860 1.00 83.06 71 GLN A CA 1
ATOM 557 C C . GLN A 1 71 ? 13.597 7.939 -6.162 1.00 83.06 71 GLN A C 1
ATOM 559 O O . GLN A 1 71 ? 12.441 8.345 -6.185 1.00 83.06 71 GLN A O 1
ATOM 564 N N . ALA A 1 72 ? 14.362 7.909 -7.259 1.00 85.62 72 ALA A N 1
ATOM 565 C CA . ALA A 1 72 ? 13.883 8.350 -8.570 1.00 85.62 72 ALA A CA 1
ATOM 566 C C . ALA A 1 72 ? 12.626 7.579 -9.018 1.00 85.62 72 ALA A C 1
ATOM 568 O O . ALA A 1 72 ? 11.637 8.185 -9.415 1.00 85.62 72 ALA A O 1
ATOM 569 N N . HIS A 1 73 ? 12.630 6.253 -8.856 1.00 84.56 73 HIS A N 1
ATOM 570 C CA . HIS A 1 73 ? 11.498 5.399 -9.213 1.00 84.56 73 HIS A CA 1
ATOM 571 C C . HIS A 1 73 ? 10.355 5.474 -8.190 1.00 84.56 73 HIS A C 1
ATOM 573 O O . HIS A 1 73 ? 9.209 5.187 -8.527 1.00 84.56 73 HIS A O 1
ATOM 579 N N . GLN A 1 74 ? 10.634 5.855 -6.937 1.00 85.88 74 GLN A N 1
ATOM 580 C CA . GLN A 1 74 ? 9.586 6.071 -5.930 1.00 85.88 74 GLN A CA 1
ATOM 581 C C . GLN A 1 74 ? 8.698 7.276 -6.258 1.00 85.88 74 GLN A C 1
ATOM 583 O O . GLN A 1 74 ? 7.535 7.299 -5.861 1.00 85.88 74 GLN A O 1
ATOM 588 N N . GLU A 1 75 ? 9.227 8.269 -6.973 1.00 86.56 75 GLU A N 1
ATOM 589 C CA . GLU A 1 75 ? 8.470 9.453 -7.387 1.00 86.56 75 GLU A CA 1
ATOM 590 C C . GLU A 1 75 ? 7.642 9.222 -8.664 1.00 86.56 75 GLU A C 1
ATOM 592 O O . GLU A 1 75 ? 6.739 10.010 -8.964 1.00 86.56 75 GLU A O 1
ATOM 597 N N . GLU A 1 76 ? 7.892 8.125 -9.385 1.00 86.31 76 GLU A N 1
ATOM 598 C CA . GLU A 1 76 ? 7.174 7.763 -10.606 1.00 86.31 76 GLU A CA 1
ATOM 599 C C . GLU A 1 76 ? 5.754 7.256 -10.329 1.00 86.31 76 GLU A C 1
ATOM 601 O O . GLU A 1 76 ? 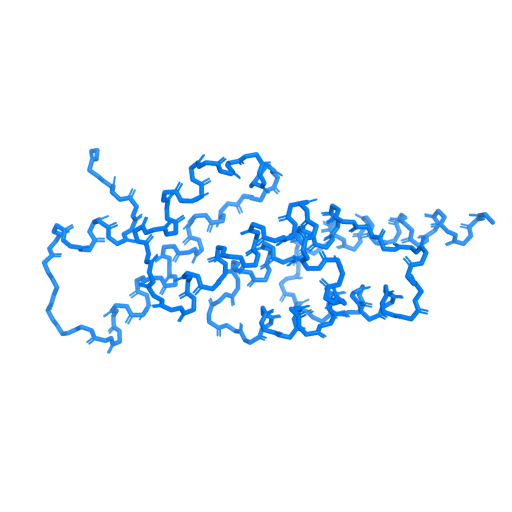5.483 6.539 -9.362 1.00 86.31 76 GLU A O 1
ATOM 606 N N . ARG A 1 77 ? 4.825 7.567 -11.240 1.00 84.44 77 ARG A N 1
ATOM 607 C CA . ARG A 1 77 ? 3.488 6.962 -11.240 1.00 84.44 77 ARG A CA 1
ATOM 608 C C . ARG A 1 77 ? 3.540 5.579 -11.911 1.00 84.44 77 ARG A C 1
ATOM 610 O O . ARG A 1 77 ? 4.179 5.461 -12.956 1.00 84.44 77 ARG A O 1
ATOM 617 N N . PRO A 1 78 ? 2.858 4.544 -11.383 1.00 87.25 78 PRO A N 1
ATOM 618 C CA . PRO A 1 78 ? 1.957 4.555 -10.224 1.00 87.25 78 PRO A CA 1
ATOM 619 C C . PRO A 1 78 ? 2.612 4.231 -8.864 1.00 87.25 78 PRO A C 1
ATOM 621 O O . PRO A 1 78 ? 1.911 4.087 -7.863 1.00 87.25 78 PRO A O 1
ATOM 624 N N . ILE A 1 79 ? 3.940 4.077 -8.802 1.00 88.44 79 ILE A N 1
ATOM 625 C CA . ILE A 1 79 ? 4.649 3.644 -7.584 1.00 88.44 79 ILE A CA 1
ATOM 626 C C . ILE A 1 79 ? 4.410 4.622 -6.437 1.00 88.44 79 ILE A C 1
ATOM 628 O O . ILE A 1 79 ? 4.066 4.194 -5.335 1.00 88.44 79 ILE A O 1
ATOM 632 N N . ARG A 1 80 ? 4.521 5.925 -6.703 1.00 89.81 80 ARG A N 1
ATOM 633 C CA . ARG A 1 80 ? 4.295 6.972 -5.706 1.00 89.81 80 ARG A CA 1
ATOM 634 C C . ARG A 1 80 ? 2.926 6.856 -5.037 1.00 89.81 80 ARG A C 1
ATOM 636 O O . ARG A 1 80 ? 2.839 6.989 -3.819 1.00 89.81 80 ARG A O 1
ATOM 643 N N . GLN A 1 81 ? 1.870 6.595 -5.809 1.00 89.38 81 GLN A N 1
ATOM 644 C CA . GLN A 1 81 ? 0.519 6.443 -5.264 1.00 89.38 81 GLN A CA 1
ATOM 645 C C . GLN A 1 81 ? 0.411 5.214 -4.365 1.00 89.38 81 GLN A C 1
ATOM 647 O O . GLN A 1 81 ? -0.156 5.298 -3.282 1.00 89.38 81 GLN A O 1
ATOM 652 N N . ILE A 1 82 ? 1.019 4.095 -4.756 1.00 89.25 82 ILE A N 1
ATOM 653 C CA . ILE A 1 82 ? 1.012 2.870 -3.946 1.00 89.25 82 ILE A CA 1
ATOM 654 C C . ILE A 1 82 ? 1.796 3.072 -2.644 1.00 89.25 82 ILE A C 1
ATOM 656 O O . ILE A 1 82 ? 1.373 2.610 -1.585 1.00 89.25 82 ILE A O 1
ATOM 660 N N . LEU A 1 83 ? 2.922 3.789 -2.703 1.00 88.94 83 LEU A N 1
ATOM 661 C CA . LEU A 1 83 ? 3.695 4.145 -1.515 1.00 88.94 83 LEU A CA 1
ATOM 662 C C . LEU A 1 83 ? 2.892 5.032 -0.560 1.00 88.94 83 LEU A C 1
ATOM 664 O O . LEU A 1 83 ? 2.915 4.785 0.644 1.00 88.94 83 LEU A O 1
ATOM 668 N N . TYR A 1 84 ? 2.153 6.005 -1.096 1.00 90.12 84 TYR A N 1
ATOM 669 C CA . TYR A 1 84 ? 1.268 6.865 -0.313 1.00 90.12 84 TYR A CA 1
ATOM 670 C C . TYR A 1 84 ? 0.127 6.077 0.345 1.00 90.12 84 TYR A C 1
ATOM 672 O O . TYR A 1 84 ? -0.107 6.219 1.542 1.00 90.12 84 TYR A O 1
ATOM 680 N N . LEU A 1 85 ? -0.525 5.172 -0.395 1.00 89.25 85 LEU A N 1
ATOM 681 C CA . LEU A 1 85 ? -1.539 4.267 0.159 1.00 89.25 85 LEU A CA 1
ATOM 682 C C . LEU A 1 85 ? -0.978 3.426 1.316 1.00 89.25 85 LEU A C 1
ATOM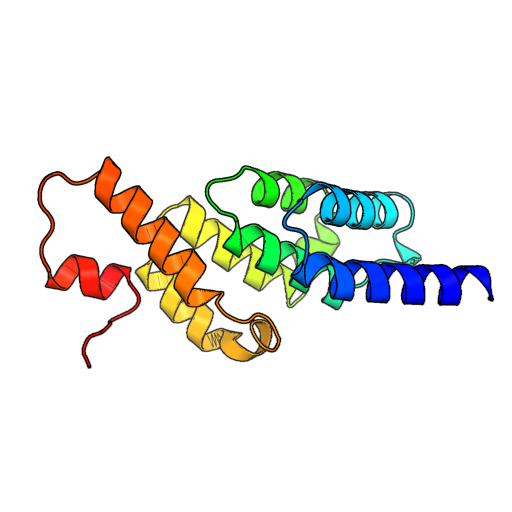 684 O O . LEU A 1 85 ? -1.627 3.269 2.348 1.00 89.25 85 LEU A O 1
ATOM 688 N N . GLY A 1 86 ? 0.244 2.913 1.169 1.00 88.62 86 GLY A N 1
ATOM 689 C CA . GLY A 1 86 ? 0.908 2.170 2.235 1.00 88.62 86 GLY A CA 1
ATOM 690 C C . GLY A 1 86 ? 1.212 3.000 3.473 1.00 88.62 86 GLY A C 1
ATOM 691 O O . GLY A 1 86 ? 0.977 2.538 4.585 1.00 88.62 86 GLY A O 1
ATOM 692 N N . GLU A 1 87 ? 1.666 4.237 3.293 1.00 89.25 87 GLU A N 1
ATOM 693 C CA . GLU A 1 87 ? 1.915 5.169 4.396 1.00 89.25 87 GLU A CA 1
ATOM 694 C C . GLU A 1 87 ? 0.631 5.487 5.175 1.00 89.25 87 GLU A C 1
ATOM 696 O O . GLU A 1 87 ? 0.648 5.522 6.407 1.00 89.25 87 GLU A O 1
ATOM 701 N N . LEU A 1 88 ? -0.504 5.646 4.487 1.00 90.00 88 LEU A N 1
ATOM 702 C CA . LEU A 1 88 ? -1.803 5.834 5.139 1.00 90.00 88 LEU A CA 1
ATOM 703 C C . LEU A 1 88 ? -2.202 4.614 5.982 1.00 90.00 88 LEU A C 1
ATOM 705 O O . LEU A 1 88 ? -2.708 4.783 7.090 1.00 90.00 88 LEU A O 1
ATOM 709 N N . LEU A 1 89 ? -1.930 3.393 5.510 1.00 87.25 89 LEU A N 1
ATOM 710 C CA . LEU A 1 89 ? -2.173 2.175 6.293 1.00 87.25 89 LEU A CA 1
ATOM 711 C C . LEU A 1 89 ? -1.228 2.048 7.495 1.00 87.25 89 LEU A C 1
ATOM 713 O O . LEU A 1 89 ? -1.687 1.706 8.583 1.00 87.25 89 LEU A O 1
ATOM 717 N N . GLU A 1 90 ? 0.062 2.350 7.329 1.00 84.69 90 GLU A N 1
ATOM 718 C CA . GLU A 1 90 ? 1.055 2.322 8.417 1.00 84.69 90 GLU A CA 1
ATOM 719 C C . GLU A 1 90 ? 0.743 3.366 9.502 1.00 84.69 90 GLU A C 1
ATOM 721 O O . GLU A 1 90 ? 0.865 3.088 10.695 1.00 84.69 90 GLU A O 1
ATOM 726 N N . THR A 1 91 ? 0.282 4.552 9.101 1.00 87.44 91 THR A N 1
ATOM 727 C CA . THR A 1 91 ? -0.118 5.640 10.010 1.00 87.44 91 THR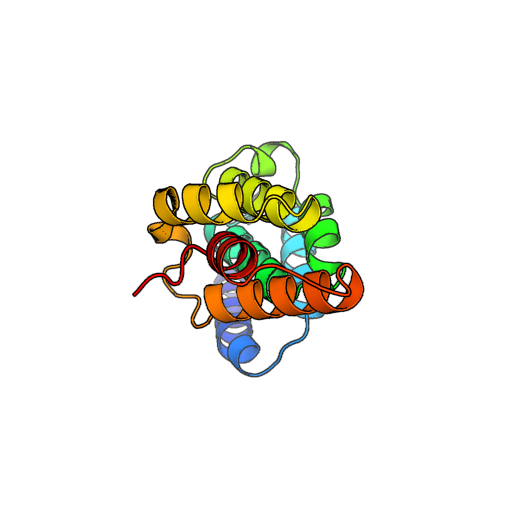 A CA 1
ATOM 728 C C . THR A 1 91 ? -1.569 5.534 10.494 1.00 87.44 91 THR A C 1
ATOM 730 O O . THR A 1 91 ? -2.034 6.417 11.211 1.00 87.44 91 THR A O 1
ATOM 733 N N . CYS A 1 92 ? -2.275 4.452 10.143 1.00 86.88 92 CYS A N 1
ATOM 734 C CA . CYS A 1 92 ? -3.667 4.177 10.521 1.00 86.88 92 CYS A CA 1
ATOM 735 C C . CYS A 1 92 ? -4.700 5.223 10.042 1.00 86.88 92 CYS A C 1
ATOM 737 O O . CYS A 1 92 ? -5.795 5.321 10.597 1.00 86.88 92 CYS A O 1
ATOM 739 N N . HIS A 1 93 ? -4.400 5.983 8.986 1.00 89.06 93 HIS A N 1
ATOM 740 C CA . HIS A 1 93 ? -5.328 6.924 8.350 1.00 89.06 93 HIS A CA 1
ATOM 741 C C . HIS A 1 93 ? -6.262 6.201 7.365 1.00 89.06 93 HIS A C 1
ATOM 743 O O . HIS A 1 93 ? -6.219 6.421 6.154 1.00 89.06 93 HIS A O 1
ATOM 749 N N . PHE A 1 94 ? -7.123 5.322 7.883 1.00 89.00 94 PHE A N 1
ATOM 750 C CA . PHE A 1 94 ? -7.951 4.436 7.055 1.00 89.00 94 PHE A CA 1
ATOM 751 C C . PHE A 1 94 ? -8.958 5.179 6.166 1.00 89.00 94 PHE A C 1
ATOM 753 O O . PHE A 1 94 ? -9.137 4.815 5.012 1.00 89.00 94 PHE A O 1
ATOM 760 N N . GLN A 1 95 ? -9.574 6.255 6.654 1.00 88.00 95 GLN A N 1
ATOM 761 C CA . GLN A 1 95 ? -10.541 7.040 5.872 1.00 88.00 95 GLN A CA 1
ATOM 762 C C . GLN A 1 95 ? -9.898 7.668 4.630 1.00 88.00 95 GLN A C 1
ATOM 764 O O . GLN A 1 95 ? -10.391 7.509 3.515 1.00 88.00 95 GLN A O 1
ATOM 769 N N . ALA A 1 96 ? -8.752 8.328 4.823 1.00 90.25 96 ALA A N 1
ATOM 770 C CA . ALA A 1 96 ? -7.974 8.904 3.732 1.00 90.25 96 ALA A CA 1
ATOM 771 C C . ALA A 1 96 ? -7.462 7.818 2.778 1.00 90.25 96 ALA A C 1
ATOM 773 O O . ALA A 1 96 ? -7.411 8.038 1.571 1.00 90.25 96 ALA A O 1
ATOM 774 N N . PHE A 1 97 ? -7.122 6.635 3.303 1.00 91.19 97 PHE A N 1
ATOM 775 C CA . PHE A 1 97 ? -6.740 5.493 2.479 1.00 91.19 97 PHE A CA 1
ATOM 776 C C . PHE A 1 97 ? -7.864 5.090 1.522 1.00 91.19 97 PHE A C 1
ATOM 778 O O . PHE A 1 97 ? -7.601 4.959 0.333 1.00 91.19 97 PHE A O 1
ATOM 785 N N . TRP A 1 98 ? -9.101 4.934 2.004 1.00 90.19 98 TRP A N 1
ATOM 786 C CA . TRP A 1 98 ? -10.229 4.542 1.151 1.00 90.19 98 TRP A CA 1
ATOM 787 C C . TRP A 1 98 ? -10.551 5.594 0.087 1.00 90.19 98 TRP A C 1
ATOM 789 O O . TRP A 1 98 ? -10.777 5.232 -1.062 1.00 90.19 98 TRP A O 1
ATOM 799 N N . GLN A 1 99 ? -10.483 6.884 0.429 1.00 89.75 99 GLN A N 1
ATOM 800 C CA . GLN A 1 99 ? -10.655 7.973 -0.543 1.00 89.75 99 GLN A CA 1
ATOM 801 C C . GLN A 1 99 ? -9.565 7.954 -1.622 1.00 89.75 99 GLN A C 1
ATOM 803 O O . GLN A 1 99 ? -9.861 7.980 -2.813 1.00 89.75 99 GLN A O 1
ATOM 808 N N . ALA A 1 100 ? -8.298 7.844 -1.215 1.00 89.62 100 ALA A N 1
ATOM 809 C CA . ALA A 1 100 ? -7.183 7.755 -2.152 1.00 89.62 100 ALA A CA 1
ATOM 810 C C . ALA A 1 100 ? -7.236 6.469 -2.994 1.00 89.62 100 ALA A C 1
ATOM 812 O O . ALA A 1 100 ? -6.778 6.460 -4.136 1.00 89.62 100 ALA A O 1
ATOM 813 N N . LEU A 1 101 ? -7.776 5.378 -2.447 1.00 87.44 101 LEU A N 1
ATOM 814 C CA . LEU A 1 101 ? -7.959 4.122 -3.165 1.00 87.44 101 LEU A CA 1
ATOM 815 C C . LEU A 1 101 ? -9.018 4.254 -4.263 1.00 87.44 101 LEU A C 1
ATOM 817 O O . LEU A 1 101 ? -8.783 3.778 -5.371 1.00 87.44 101 LEU A O 1
ATOM 821 N N . ASP A 1 102 ? -10.133 4.925 -3.970 1.00 86.31 102 ASP A N 1
ATOM 822 C CA . ASP A 1 102 ? -11.224 5.174 -4.919 1.00 86.31 102 ASP A CA 1
ATOM 823 C C . ASP A 1 102 ? -10.734 5.986 -6.133 1.00 86.31 102 ASP A C 1
ATOM 825 O O . ASP A 1 102 ? -10.968 5.621 -7.285 1.00 86.31 102 ASP A O 1
ATOM 829 N N . GLU A 1 103 ? -9.902 7.006 -5.893 1.00 86.25 103 GLU A N 1
ATOM 830 C CA . GLU A 1 103 ? -9.246 7.784 -6.956 1.00 86.25 103 GLU A CA 1
ATOM 831 C C . GLU A 1 103 ? -8.257 6.967 -7.810 1.00 86.25 103 GLU A C 1
ATOM 833 O O . GLU A 1 103 ? -7.926 7.364 -8.928 1.00 86.25 103 GLU A O 1
ATOM 838 N N . ASN A 1 104 ? -7.756 5.839 -7.294 1.00 83.62 104 ASN A N 1
ATOM 839 C CA . ASN A 1 104 ? -6.720 5.020 -7.925 1.00 83.62 104 ASN A CA 1
ATOM 840 C C . ASN A 1 104 ? -7.179 3.568 -8.164 1.00 83.62 104 ASN A C 1
ATOM 842 O O . ASN A 1 104 ? -6.345 2.659 -8.211 1.00 83.62 104 ASN A O 1
ATOM 846 N N . MET A 1 105 ? -8.486 3.331 -8.347 1.00 78.75 105 MET A N 1
ATOM 847 C CA . MET A 1 105 ? -9.042 1.981 -8.545 1.00 78.75 105 MET A CA 1
ATOM 848 C C . MET A 1 105 ? -8.399 1.211 -9.706 1.00 78.75 105 MET A C 1
ATOM 850 O O . MET A 1 105 ? -8.273 -0.011 -9.638 1.00 78.75 105 MET A O 1
ATOM 854 N N . GLU A 1 106 ? -7.921 1.908 -10.741 1.00 82.62 106 GLU A N 1
ATOM 855 C CA . GLU A 1 106 ? -7.197 1.306 -11.870 1.00 82.62 106 GLU A CA 1
ATOM 856 C C . GLU A 1 106 ? -5.936 0.530 -11.448 1.00 82.62 106 GLU A C 1
ATOM 858 O O . GLU A 1 106 ? -5.524 -0.406 -12.131 1.00 82.62 106 GLU A O 1
ATOM 863 N N . LEU A 1 107 ? -5.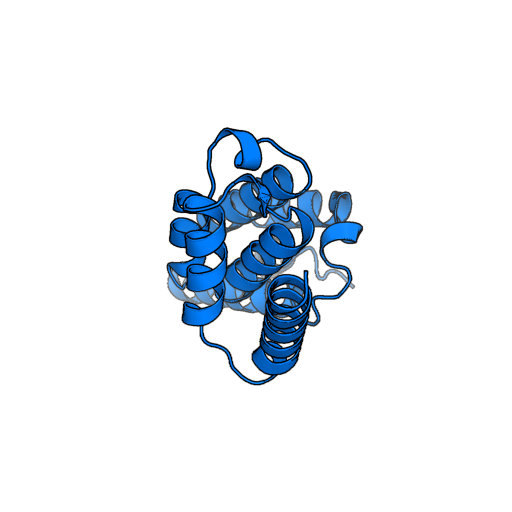334 0.871 -10.302 1.00 76.38 107 LEU A N 1
ATOM 864 C CA . LEU A 1 107 ? -4.142 0.197 -9.785 1.00 76.38 107 LEU A CA 1
ATOM 865 C C . LEU A 1 107 ? -4.451 -1.181 -9.200 1.00 76.38 107 LEU A C 1
ATOM 867 O O . LEU A 1 107 ? -3.560 -2.027 -9.130 1.00 76.38 107 LEU A O 1
ATOM 871 N N . LEU A 1 108 ? -5.693 -1.405 -8.768 1.00 75.56 108 LEU A N 1
ATOM 872 C CA . LEU A 1 108 ? -6.131 -2.672 -8.186 1.00 75.56 108 LEU A CA 1
ATOM 873 C C . LEU A 1 108 ? -6.564 -3.691 -9.239 1.00 75.56 108 LEU A C 1
ATOM 875 O O . LEU A 1 108 ? -6.854 -4.838 -8.883 1.00 75.56 108 LEU A O 1
ATOM 879 N N . ASP A 1 109 ? -6.594 -3.303 -10.517 1.00 69.81 109 ASP A N 1
ATOM 880 C CA . ASP A 1 109 ? -6.996 -4.193 -11.597 1.00 69.81 109 ASP A CA 1
ATOM 881 C C . ASP A 1 109 ? -6.051 -5.408 -11.663 1.00 69.81 109 ASP A C 1
ATOM 883 O O . ASP A 1 109 ? -4.849 -5.306 -11.926 1.00 69.81 109 ASP A O 1
ATOM 887 N N . GLY A 1 110 ? -6.591 -6.585 -11.335 1.00 65.31 110 GLY A N 1
ATOM 888 C CA . GLY A 1 110 ? -5.846 -7.843 -11.244 1.00 65.31 110 GLY A CA 1
ATOM 889 C C . GLY A 1 110 ? -5.439 -8.302 -9.836 1.00 65.31 110 GLY A C 1
ATOM 890 O O . GLY A 1 110 ? -4.853 -9.381 -9.722 1.00 65.31 110 GLY A O 1
ATOM 891 N N . ILE A 1 111 ? -5.765 -7.569 -8.762 1.00 71.31 111 ILE A N 1
ATOM 892 C CA . ILE A 1 111 ? -5.515 -8.005 -7.373 1.00 71.31 111 ILE A CA 1
ATOM 893 C C . ILE A 1 111 ? -6.837 -8.328 -6.672 1.00 71.31 111 ILE A C 1
ATOM 895 O O . ILE A 1 111 ? -7.457 -7.494 -6.015 1.00 71.31 111 ILE A O 1
ATOM 899 N N . ALA A 1 112 ? -7.260 -9.586 -6.781 1.00 73.25 112 ALA A N 1
ATOM 900 C CA . ALA A 1 112 ? -8.458 -10.066 -6.101 1.00 73.25 112 ALA A CA 1
ATOM 901 C C . ALA A 1 112 ? -8.268 -10.089 -4.571 1.00 73.25 112 ALA A C 1
ATOM 903 O O . ALA A 1 112 ? -7.288 -10.638 -4.064 1.00 73.25 112 ALA A O 1
ATOM 904 N N . GLY A 1 113 ? -9.232 -9.529 -3.831 1.00 77.62 113 GLY A N 1
ATOM 905 C CA . GLY A 1 113 ? -9.246 -9.556 -2.363 1.00 77.62 113 GLY A CA 1
ATOM 906 C C . GLY A 1 113 ? -8.293 -8.562 -1.687 1.00 77.62 113 GLY A C 1
ATOM 907 O O . GLY A 1 113 ? -7.929 -8.763 -0.523 1.00 77.62 113 GLY A O 1
ATOM 908 N N . PHE A 1 114 ? -7.876 -7.503 -2.395 1.00 83.31 114 PHE A N 1
ATOM 909 C CA . PHE A 1 114 ? -7.074 -6.422 -1.815 1.00 83.31 114 PHE A CA 1
ATOM 910 C C . PHE A 1 114 ? -7.811 -5.744 -0.654 1.00 83.31 114 PHE A C 1
ATOM 912 O O . PHE A 1 114 ? -7.310 -5.729 0.471 1.00 83.31 114 PHE A O 1
ATOM 919 N N . GLU A 1 115 ? -9.036 -5.272 -0.898 1.00 85.81 115 GLU A N 1
ATOM 920 C CA . GLU A 1 115 ? -9.844 -4.593 0.118 1.0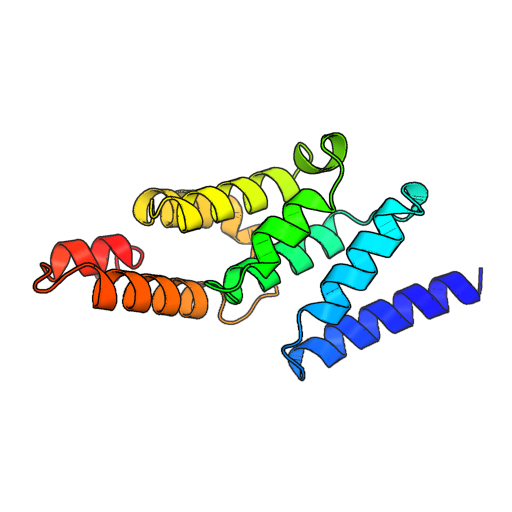0 85.81 115 GLU A CA 1
ATOM 921 C C . GLU A 1 115 ? -10.132 -5.489 1.326 1.00 85.81 115 GLU A C 1
ATOM 923 O O . GLU A 1 115 ? -9.998 -5.049 2.463 1.00 85.81 115 GLU A O 1
ATOM 928 N N . ASP A 1 116 ? -10.473 -6.764 1.105 1.00 85.38 116 ASP A N 1
ATOM 929 C CA . ASP A 1 116 ? -10.711 -7.725 2.189 1.00 85.38 116 ASP A CA 1
ATOM 930 C C . ASP A 1 116 ? -9.479 -7.917 3.074 1.00 85.38 116 ASP A C 1
ATOM 932 O O . ASP A 1 116 ? -9.592 -8.073 4.292 1.00 85.38 116 ASP A O 1
ATOM 936 N N . SER A 1 117 ? -8.291 -7.924 2.468 1.00 85.62 117 SER A N 1
ATOM 937 C CA . SER A 1 117 ? -7.028 -8.054 3.196 1.00 85.62 117 SER A CA 1
ATOM 938 C C . SER A 1 117 ? -6.755 -6.810 4.040 1.00 85.62 117 SER A C 1
ATOM 940 O O . SER A 1 117 ? -6.401 -6.933 5.213 1.00 85.62 117 SER A O 1
ATOM 942 N N . VAL A 1 118 ? -7.007 -5.622 3.484 1.00 87.69 118 VAL A N 1
ATOM 943 C CA . VAL A 1 118 ? -6.895 -4.354 4.214 1.00 87.69 118 VAL A CA 1
ATOM 944 C C . VAL A 1 118 ? -7.916 -4.283 5.351 1.00 87.69 118 VAL A C 1
ATOM 946 O O . VAL A 1 118 ? -7.538 -4.004 6.485 1.00 87.69 118 VAL A O 1
ATOM 949 N N . ARG A 1 119 ? -9.187 -4.631 5.114 1.00 89.06 119 ARG A N 1
ATOM 950 C CA . ARG A 1 119 ? -10.223 -4.678 6.162 1.00 89.06 119 ARG A CA 1
ATOM 951 C C . ARG A 1 119 ? -9.841 -5.630 7.295 1.00 89.06 119 ARG A C 1
ATOM 953 O O . ARG A 1 119 ? -9.985 -5.269 8.457 1.00 89.06 119 ARG A O 1
ATOM 960 N N . LYS A 1 120 ? -9.287 -6.811 6.989 1.00 87.19 120 LYS A N 1
ATOM 961 C CA . LYS A 1 120 ? -8.771 -7.743 8.013 1.00 87.19 120 LYS A CA 1
ATOM 962 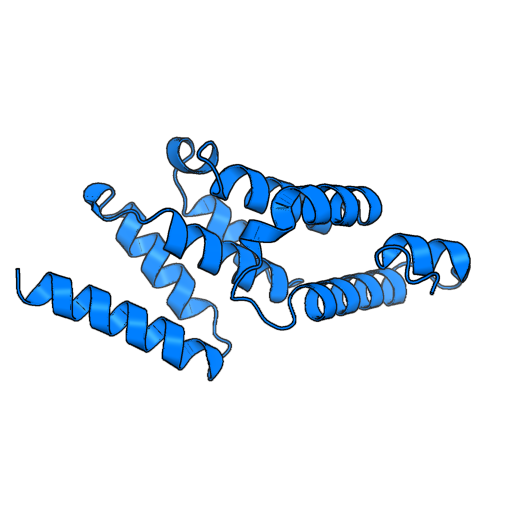C C . LYS A 1 120 ? -7.651 -7.125 8.845 1.00 87.19 120 LYS A C 1
ATOM 964 O O . LYS A 1 120 ? -7.642 -7.314 10.060 1.00 87.19 120 LYS A O 1
ATOM 969 N N . PHE A 1 121 ? -6.733 -6.395 8.212 1.00 86.75 121 PHE A N 1
ATOM 970 C CA . PHE A 1 121 ? -5.685 -5.659 8.916 1.00 86.75 121 PHE A CA 1
ATOM 971 C C . PHE A 1 121 ? -6.277 -4.576 9.830 1.00 86.75 121 PHE A C 1
ATOM 973 O O . PHE A 1 121 ? -5.947 -4.545 11.012 1.00 86.75 121 PHE A O 1
ATOM 980 N N . ILE A 1 122 ? -7.220 -3.768 9.335 1.00 88.81 122 ILE A N 1
ATOM 981 C CA . ILE A 1 122 ? -7.910 -2.736 10.125 1.00 88.81 122 ILE A CA 1
ATOM 982 C C . ILE A 1 122 ? -8.625 -3.362 11.327 1.00 88.81 122 ILE A C 1
ATOM 984 O O . ILE A 1 122 ? -8.420 -2.927 12.458 1.00 88.81 122 ILE A O 1
ATOM 988 N N . CYS A 1 123 ? -9.400 -4.431 11.118 1.00 87.50 123 CYS A N 1
ATOM 989 C CA . CYS A 1 123 ? -10.063 -5.162 12.200 1.00 87.50 123 CYS A CA 1
ATOM 990 C C . CYS A 1 123 ? -9.068 -5.710 13.229 1.00 87.50 123 CYS A C 1
ATOM 992 O O . CYS A 1 123 ? -9.355 -5.692 14.423 1.00 87.50 123 CYS A O 1
ATOM 994 N N . HIS A 1 124 ? -7.908 -6.197 12.784 1.00 86.81 124 HIS A N 1
ATOM 995 C CA . HIS A 1 124 ? -6.860 -6.678 13.677 1.00 86.81 124 HIS A CA 1
ATOM 996 C C . HIS A 1 124 ? -6.273 -5.544 14.525 1.00 86.81 124 HIS A C 1
ATOM 998 O O . HIS A 1 124 ? -6.174 -5.695 15.740 1.00 86.81 124 HIS A O 1
ATOM 1004 N N . VAL A 1 125 ? -5.941 -4.403 13.911 1.00 87.69 125 VAL A N 1
ATOM 1005 C CA . VAL A 1 125 ? -5.430 -3.218 14.618 1.00 87.69 125 VAL A CA 1
ATOM 1006 C C . VAL A 1 125 ? -6.457 -2.724 15.632 1.00 87.69 125 VAL A C 1
ATOM 1008 O O . VAL A 1 125 ? -6.131 -2.612 16.811 1.00 87.69 125 VAL A O 1
ATOM 1011 N N . VAL A 1 126 ? -7.707 -2.513 15.206 1.00 88.62 126 VAL A N 1
ATOM 1012 C CA . VAL A 1 126 ? -8.798 -2.052 16.078 1.00 88.62 126 VAL A CA 1
ATOM 1013 C C . VAL A 1 126 ? -9.049 -3.031 17.225 1.00 88.62 126 VAL A C 1
ATOM 1015 O O . VAL A 1 126 ? -9.216 -2.602 18.362 1.00 88.62 126 VAL A O 1
ATOM 1018 N N . GLY A 1 127 ? -9.023 -4.340 16.959 1.00 87.62 127 GLY A N 1
ATOM 1019 C CA . GLY A 1 127 ? -9.214 -5.371 17.981 1.00 87.62 127 GLY A CA 1
ATOM 1020 C C . GLY A 1 127 ? -8.103 -5.432 19.036 1.00 87.62 127 GLY A C 1
ATOM 1021 O O . GLY A 1 127 ? -8.317 -6.002 20.102 1.00 87.62 127 GLY A O 1
ATOM 1022 N N . ILE A 1 128 ? -6.929 -4.854 18.758 1.00 89.00 128 ILE A N 1
ATOM 1023 C CA . ILE A 1 128 ? -5.822 -4.741 19.719 1.00 89.00 128 ILE A CA 1
ATOM 1024 C C . ILE A 1 128 ? -5.846 -3.383 20.433 1.00 89.00 128 ILE A C 1
ATOM 1026 O O . ILE A 1 128 ? -5.485 -3.308 21.608 1.00 89.00 128 ILE A O 1
ATOM 1030 N N . THR A 1 129 ? -6.246 -2.307 19.749 1.00 88.19 129 THR A N 1
ATOM 1031 C CA . THR A 1 129 ? -6.151 -0.934 20.271 1.00 88.19 129 THR A CA 1
ATOM 1032 C C . THR A 1 129 ? -7.412 -0.441 20.983 1.00 88.19 129 THR A C 1
ATOM 1034 O O . THR A 1 129 ? -7.298 0.393 21.881 1.00 88.19 129 THR A O 1
ATOM 1037 N N . TYR A 1 130 ? -8.599 -0.961 20.651 1.00 86.00 130 TYR A N 1
ATOM 1038 C CA . TYR A 1 130 ? -9.876 -0.530 21.229 1.00 86.00 130 TYR A CA 1
ATOM 1039 C C . TYR A 1 130 ? -10.521 -1.634 22.073 1.00 86.00 130 TYR A C 1
ATOM 1041 O O . TYR A 1 130 ? -10.692 -2.764 21.628 1.00 86.00 130 TYR A O 1
ATOM 1049 N N . GLN A 1 131 ? -10.958 -1.281 23.286 1.00 85.88 131 GLN A N 1
ATOM 1050 C CA . GLN A 1 131 ? -11.808 -2.151 24.117 1.00 85.88 131 GLN A CA 1
ATOM 1051 C C . GLN A 1 131 ? -13.295 -2.002 23.763 1.00 85.88 131 GLN A C 1
ATOM 1053 O O . GLN A 1 131 ? -14.046 -2.973 23.783 1.00 85.88 131 GLN A O 1
ATOM 1058 N N . HIS A 1 132 ? -13.707 -0.783 23.408 1.00 87.25 132 HIS A N 1
ATOM 1059 C CA . HIS A 1 132 ? -15.037 -0.448 22.918 1.00 87.25 132 HIS A CA 1
ATOM 1060 C C . HIS A 1 132 ? -14.885 0.543 21.763 1.00 87.25 132 HIS A C 1
ATOM 1062 O O . HIS A 1 132 ? -14.131 1.509 21.875 1.00 87.25 132 HIS A O 1
ATOM 1068 N N . ILE A 1 133 ? -15.586 0.292 20.660 1.00 88.69 133 ILE A N 1
ATOM 1069 C CA . ILE A 1 133 ? -15.613 1.165 19.487 1.00 88.69 133 ILE A CA 1
ATOM 1070 C C . ILE A 1 133 ? -17.055 1.317 19.023 1.00 88.69 133 ILE A C 1
ATOM 1072 O O . ILE A 1 133 ? -17.827 0.353 19.023 1.00 88.69 133 ILE A O 1
ATOM 1076 N N . ASP A 1 134 ? -17.419 2.531 18.635 1.00 89.12 134 ASP A N 1
ATOM 1077 C CA . ASP A 1 134 ? -18.722 2.777 18.052 1.00 89.12 134 ASP A CA 1
ATOM 1078 C C . ASP A 1 134 ? -18.863 2.092 16.690 1.00 89.12 134 ASP A C 1
ATOM 1080 O O . ASP A 1 134 ? -17.952 2.107 15.859 1.00 89.12 134 ASP A O 1
ATOM 1084 N N . ARG A 1 135 ? -20.051 1.537 16.425 1.00 86.06 135 ARG A N 1
ATOM 1085 C CA . ARG A 1 135 ? -20.341 0.865 15.149 1.00 86.06 135 ARG A CA 1
ATOM 1086 C C . ARG A 1 135 ? -20.172 1.802 13.951 1.00 86.06 135 ARG A C 1
ATOM 1088 O O . ARG A 1 135 ? -19.717 1.349 12.906 1.00 86.06 135 ARG A O 1
ATOM 1095 N N . TRP A 1 136 ? -20.543 3.074 14.105 1.00 87.00 136 TRP A N 1
ATOM 1096 C CA . TRP A 1 136 ? -20.417 4.078 13.047 1.00 87.00 136 TRP A CA 1
ATOM 1097 C C . TRP A 1 136 ? -18.944 4.360 12.731 1.00 87.00 136 TRP A C 1
ATOM 1099 O O . TRP A 1 136 ? -18.554 4.296 11.572 1.00 87.00 136 TRP A O 1
ATOM 1109 N N . LEU A 1 137 ? -18.109 4.536 13.760 1.00 87.25 137 LEU A N 1
ATOM 1110 C CA . LEU A 1 137 ? -16.679 4.789 13.598 1.00 87.25 137 LEU A CA 1
ATOM 1111 C C . LEU A 1 137 ? -15.963 3.588 12.966 1.00 87.25 137 LEU A C 1
ATOM 1113 O O . LEU A 1 137 ? -15.138 3.754 12.072 1.00 87.25 137 LEU A O 1
ATOM 1117 N N . LEU A 1 138 ? -16.305 2.365 13.386 1.00 87.19 138 LEU A N 1
ATOM 1118 C CA . LEU A 1 138 ? -15.760 1.151 12.775 1.00 87.19 138 LEU A CA 1
ATOM 1119 C C . LEU A 1 138 ? -16.171 1.019 11.301 1.00 87.19 138 LEU A C 1
ATOM 1121 O O . LEU A 1 138 ? -15.347 0.631 10.476 1.00 87.19 138 LEU A O 1
ATOM 1125 N N . ALA A 1 139 ? -17.423 1.338 10.960 1.00 87.75 139 ALA A N 1
ATOM 1126 C CA . ALA A 1 139 ? -17.888 1.317 9.574 1.00 87.75 139 ALA A CA 1
ATOM 1127 C C . ALA A 1 139 ? -17.124 2.332 8.711 1.00 87.75 139 ALA A C 1
ATOM 1129 O O . ALA A 1 139 ? -16.684 1.984 7.618 1.00 87.75 139 ALA A O 1
ATOM 1130 N N . GLU A 1 140 ? -16.889 3.535 9.236 1.00 87.62 140 GLU A N 1
ATOM 1131 C CA . GLU A 1 140 ? -16.121 4.588 8.568 1.00 87.62 140 GLU A CA 1
ATOM 1132 C C . GLU A 1 140 ? -14.656 4.163 8.347 1.00 87.62 140 GLU A C 1
ATOM 1134 O O . GLU A 1 140 ? -14.115 4.306 7.251 1.00 87.62 140 GLU A O 1
ATOM 1139 N N . MET A 1 141 ? -14.024 3.538 9.349 1.00 87.00 141 MET A N 1
ATOM 1140 C CA . MET A 1 141 ? -12.667 2.987 9.224 1.00 87.00 141 MET A CA 1
ATOM 1141 C C . MET A 1 141 ? -12.570 1.863 8.183 1.00 87.00 141 MET A C 1
ATOM 1143 O O . MET A 1 141 ? -11.530 1.706 7.549 1.00 87.00 141 MET A O 1
ATOM 1147 N N . LEU A 1 142 ? -13.630 1.079 7.983 1.00 86.88 142 LEU A N 1
ATOM 1148 C CA . LEU A 1 142 ? -13.657 -0.040 7.031 1.00 86.88 142 LEU A CA 1
ATOM 1149 C C . LEU A 1 142 ? -14.022 0.362 5.591 1.00 86.88 142 LEU A C 1
ATOM 1151 O O . LEU A 1 142 ? -14.135 -0.525 4.737 1.00 86.88 142 LEU A O 1
ATOM 1155 N N . GLY A 1 143 ? -14.160 1.664 5.325 1.00 84.69 143 GLY A N 1
ATOM 1156 C CA . GLY A 1 143 ? -14.458 2.202 3.998 1.00 84.69 143 GLY A CA 1
ATOM 1157 C C . GLY A 1 143 ? -15.946 2.404 3.758 1.00 84.69 143 GLY A C 1
ATOM 1158 O O . GLY A 1 143 ? -16.425 2.119 2.670 1.00 84.69 143 GLY A O 1
ATOM 1159 N N . ASP A 1 144 ? -16.656 2.848 4.795 1.00 73.50 144 ASP A N 1
ATOM 1160 C CA . ASP A 1 144 ? -18.073 3.203 4.764 1.00 73.50 144 ASP A CA 1
ATOM 1161 C C . ASP A 1 144 ? -18.965 2.069 4.225 1.00 73.50 144 ASP A C 1
ATOM 1163 O O . ASP A 1 144 ? -19.614 2.164 3.189 1.00 73.50 144 ASP A O 1
ATOM 1167 N N . LEU A 1 145 ? -19.015 0.956 4.968 1.00 62.47 145 LEU A N 1
ATOM 1168 C CA . LEU A 1 145 ? -19.899 -0.194 4.698 1.00 62.47 145 LEU A CA 1
ATOM 1169 C C . LEU A 1 145 ? -21.399 0.130 4.895 1.00 62.47 145 LEU A C 1
ATOM 1171 O O . LEU A 1 145 ? -22.190 -0.765 5.199 1.00 62.47 145 LEU A O 1
ATOM 1175 N N . SER A 1 146 ? -21.796 1.397 4.796 1.00 45.41 146 SER A N 1
ATOM 1176 C CA . SER A 1 146 ? -23.164 1.881 4.957 1.00 45.41 146 SER A CA 1
ATOM 1177 C C . SER A 1 146 ? -23.999 1.605 3.694 1.00 45.41 146 SER A C 1
ATOM 1179 O O . SER A 1 146 ? -24.492 2.501 3.016 1.00 45.41 146 SER A O 1
ATOM 1181 N N . GLY A 1 147 ? -24.163 0.312 3.401 1.00 38.47 147 GLY A N 1
ATOM 1182 C CA . GLY A 1 147 ? -25.176 -0.246 2.505 1.00 38.47 147 GLY A CA 1
ATOM 1183 C C . GLY A 1 147 ? -26.142 -1.138 3.270 1.00 38.47 147 GLY A C 1
ATOM 1184 O O . GLY A 1 147 ? -25.659 -1.978 4.063 1.00 38.47 147 GLY A O 1
#

Radius of gyration: 16.74 Å; chains: 1; bounding box: 47×30×50 Å